Protein AF-A0A534TAN1-F1 (afdb_monomer_lite)

Structure (mmCIF, N/CA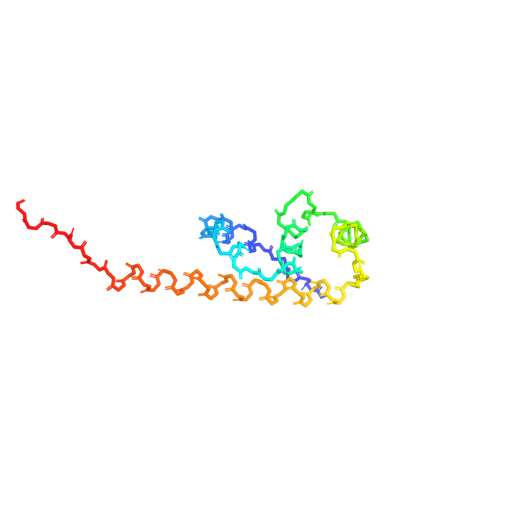/C/O backbone):
data_AF-A0A534TAN1-F1
#
_entry.id   AF-A0A534TAN1-F1
#
loop_
_atom_site.group_PDB
_atom_site.id
_atom_site.type_symbol
_atom_site.label_atom_id
_atom_site.label_alt_id
_atom_site.label_comp_id
_atom_site.label_asym_id
_atom_site.label_entity_id
_atom_site.label_seq_id
_atom_site.pdbx_PDB_ins_code
_atom_site.Cartn_x
_atom_site.Cartn_y
_atom_site.Cartn_z
_atom_site.occupancy
_atom_site.B_iso_or_equiv
_atom_site.auth_seq_id
_atom_site.auth_comp_id
_atom_site.auth_asym_id
_atom_site.auth_atom_id
_atom_site.pdbx_PDB_model_num
ATOM 1 N N . MET A 1 1 ? 22.206 -9.455 4.930 1.00 32.91 1 MET A N 1
ATOM 2 C CA . MET A 1 1 ? 21.356 -8.333 5.374 1.00 32.91 1 MET A CA 1
ATOM 3 C C . MET A 1 1 ? 19.941 -8.864 5.418 1.00 32.91 1 MET A C 1
ATOM 5 O O . MET A 1 1 ? 19.454 -9.281 4.377 1.00 32.91 1 MET A O 1
ATOM 9 N N . SER A 1 2 ? 19.343 -8.984 6.600 1.00 33.12 2 SER A N 1
ATOM 10 C CA . SER A 1 2 ? 17.972 -9.477 6.722 1.00 33.12 2 SER A CA 1
ATOM 11 C C . SER A 1 2 ? 17.039 -8.445 6.102 1.00 33.12 2 SER A C 1
ATOM 13 O O . SER A 1 2 ? 16.873 -7.361 6.658 1.00 33.12 2 SER A O 1
ATOM 15 N N . GLU A 1 3 ? 16.475 -8.753 4.932 1.00 39.41 3 GLU A N 1
ATOM 16 C CA . GLU A 1 3 ? 15.280 -8.060 4.452 1.00 39.41 3 GLU A CA 1
ATOM 17 C C . GLU A 1 3 ? 14.283 -8.056 5.612 1.00 39.41 3 GLU A C 1
ATOM 19 O O . GLU A 1 3 ? 14.115 -9.108 6.245 1.00 39.41 3 GLU A O 1
ATOM 24 N N . PRO A 1 4 ? 13.670 -6.912 5.964 1.00 40.56 4 PRO A N 1
ATOM 25 C CA . PRO A 1 4 ? 12.598 -6.927 6.936 1.00 40.56 4 PRO A CA 1
ATOM 26 C C . PRO A 1 4 ? 11.563 -7.899 6.377 1.00 40.56 4 PRO A C 1
ATOM 28 O O . PRO A 1 4 ? 10.905 -7.616 5.377 1.00 40.56 4 PRO A O 1
ATOM 31 N N . LYS A 1 5 ? 11.484 -9.094 6.974 1.00 46.53 5 LYS A N 1
ATOM 32 C CA . LYS A 1 5 ? 10.369 -10.008 6.778 1.00 46.53 5 LYS A CA 1
ATOM 33 C C . LYS A 1 5 ? 9.200 -9.271 7.384 1.00 46.53 5 LYS A C 1
ATOM 35 O O . LYS A 1 5 ? 8.964 -9.306 8.585 1.00 46.53 5 LYS A O 1
ATOM 40 N N . ILE A 1 6 ? 8.579 -8.477 6.534 1.00 47.06 6 ILE A N 1
ATOM 41 C CA . ILE A 1 6 ? 7.375 -7.746 6.808 1.00 47.06 6 ILE A CA 1
ATOM 42 C C . ILE A 1 6 ? 6.295 -8.816 7.040 1.00 47.06 6 ILE A C 1
ATOM 44 O O . ILE A 1 6 ? 5.550 -9.191 6.141 1.00 47.06 6 ILE A O 1
ATOM 48 N N . ASP A 1 7 ? 6.206 -9.315 8.273 1.00 51.53 7 ASP A N 1
ATOM 49 C CA . ASP A 1 7 ? 5.034 -10.035 8.788 1.00 51.53 7 ASP A CA 1
ATOM 50 C C . ASP A 1 7 ? 3.881 -9.043 9.077 1.00 51.53 7 ASP A C 1
ATOM 52 O O . ASP A 1 7 ? 2.863 -9.393 9.666 1.00 51.53 7 ASP A O 1
ATOM 56 N N . LEU A 1 8 ? 3.983 -7.800 8.573 1.00 54.03 8 LEU A N 1
ATOM 57 C CA . LEU A 1 8 ? 2.935 -6.774 8.622 1.00 54.03 8 LEU A CA 1
ATOM 58 C C . LEU A 1 8 ? 1.653 -7.234 7.928 1.00 54.03 8 LEU A C 1
ATOM 60 O O . LEU A 1 8 ? 0.583 -6.753 8.271 1.00 54.03 8 LEU A O 1
ATOM 64 N N . ARG A 1 9 ? 1.722 -8.192 6.992 1.00 53.84 9 ARG A N 1
ATOM 65 C CA . ARG A 1 9 ? 0.521 -8.833 6.435 1.00 53.84 9 ARG A CA 1
ATOM 66 C C . ARG A 1 9 ? -0.331 -9.447 7.551 1.00 53.84 9 ARG A C 1
ATOM 68 O O . ARG A 1 9 ? -1.548 -9.343 7.494 1.00 53.84 9 ARG A O 1
ATOM 75 N N . ARG A 1 10 ? 0.294 -10.048 8.566 1.00 53.56 10 ARG A N 1
ATOM 76 C CA . ARG A 1 10 ? -0.385 -10.683 9.699 1.00 53.56 10 ARG A CA 1
ATOM 77 C C . ARG A 1 10 ? -0.842 -9.665 10.744 1.00 53.56 10 ARG A C 1
ATOM 79 O O . ARG A 1 10 ? -1.927 -9.823 11.291 1.00 53.56 10 ARG A O 1
ATOM 86 N N . GLU A 1 11 ? -0.051 -8.619 10.983 1.00 56.38 11 GLU A N 1
ATOM 87 C CA . GLU A 1 11 ? -0.383 -7.577 11.968 1.00 56.38 11 GLU A CA 1
ATOM 88 C C . GLU A 1 11 ? -1.438 -6.577 11.465 1.00 56.38 11 GLU A C 1
ATOM 90 O O . GLU A 1 11 ? -2.299 -6.155 12.235 1.00 56.38 11 GLU A O 1
ATOM 95 N N . LEU A 1 12 ? -1.418 -6.230 10.171 1.00 59.50 12 LEU A N 1
ATOM 96 C CA . LEU A 1 12 ? -2.313 -5.230 9.584 1.00 59.50 12 LEU A CA 1
ATOM 97 C C . LEU A 1 12 ? -3.562 -5.830 8.930 1.00 59.50 12 LEU A C 1
ATOM 99 O O . LEU A 1 12 ? -4.608 -5.214 9.061 1.00 59.50 12 LEU A O 1
ATOM 103 N N . LEU A 1 13 ? -3.552 -7.007 8.282 1.00 59.19 13 LEU A N 1
ATOM 104 C CA . LEU A 1 13 ? -4.778 -7.502 7.607 1.00 59.19 13 LEU A CA 1
ATOM 105 C C . LEU A 1 13 ? -5.948 -7.781 8.560 1.00 59.19 13 LEU A C 1
ATOM 107 O O . LEU A 1 13 ? -7.092 -7.752 8.124 1.00 59.19 13 LEU A O 1
ATOM 111 N N . GLY A 1 14 ? -5.684 -8.044 9.843 1.00 60.97 14 GLY A N 1
ATOM 112 C CA . GLY A 1 14 ? -6.748 -8.210 10.838 1.00 60.97 14 GLY A CA 1
ATOM 113 C C . GLY A 1 14 ? -7.385 -6.894 11.296 1.00 60.97 14 GLY A C 1
ATOM 114 O O . GLY A 1 14 ? -8.479 -6.918 11.849 1.00 60.97 14 GLY A O 1
ATOM 115 N N . ARG A 1 15 ? -6.709 -5.755 11.087 1.00 64.56 15 ARG A N 1
ATOM 116 C CA . ARG A 1 15 ? -7.086 -4.440 11.646 1.00 64.56 15 ARG A CA 1
ATOM 117 C C . ARG A 1 15 ? -7.307 -3.359 10.587 1.00 64.56 15 ARG A C 1
ATOM 119 O O . ARG A 1 15 ? -8.040 -2.403 10.819 1.00 64.56 15 ARG A O 1
ATOM 126 N N . VAL A 1 16 ? -6.685 -3.502 9.418 1.00 68.94 16 VAL A N 1
ATOM 127 C CA . VAL A 1 16 ? -6.828 -2.590 8.285 1.00 68.94 16 VAL A CA 1
ATOM 128 C C . VAL A 1 16 ? -8.168 -2.857 7.626 1.00 68.94 16 VAL A C 1
ATOM 130 O O . VAL A 1 16 ? -8.365 -3.844 6.917 1.00 68.94 16 VAL A O 1
ATOM 133 N N . LYS A 1 17 ? -9.098 -1.940 7.871 1.00 72.94 17 LYS A N 1
ATOM 134 C CA . LYS A 1 17 ? -10.377 -1.893 7.178 1.00 72.94 17 LYS A CA 1
ATOM 135 C C . LYS A 1 17 ? -10.161 -1.535 5.710 1.00 72.94 17 LYS A C 1
ATOM 137 O O . LYS A 1 17 ? -9.234 -0.804 5.359 1.00 72.94 17 LYS A O 1
ATOM 142 N N . ARG A 1 18 ? -11.061 -2.019 4.850 1.00 76.44 18 ARG A N 1
ATOM 143 C CA . ARG A 1 18 ? -11.041 -1.730 3.408 1.00 76.44 18 ARG A CA 1
ATOM 144 C C . ARG A 1 18 ? -11.048 -0.222 3.123 1.00 76.44 18 ARG A C 1
ATOM 146 O O . ARG A 1 18 ? -10.305 0.225 2.260 1.00 76.44 18 ARG A O 1
ATOM 153 N N . GLU A 1 19 ? -11.768 0.548 3.938 1.00 80.81 19 GLU A N 1
ATOM 154 C CA . GLU A 1 19 ? -11.837 2.014 3.858 1.00 80.81 19 GLU A CA 1
ATOM 155 C C . GLU A 1 19 ? -10.465 2.709 3.958 1.00 80.81 19 GLU A C 1
ATOM 157 O O . GLU A 1 19 ? -10.241 3.719 3.298 1.00 80.81 19 GLU A O 1
ATOM 162 N N . PHE A 1 20 ? -9.514 2.160 4.727 1.00 83.00 20 PHE A N 1
ATOM 163 C CA . PHE A 1 20 ? -8.172 2.741 4.839 1.00 83.00 20 PHE A CA 1
ATOM 164 C C . PHE A 1 20 ? -7.342 2.491 3.581 1.00 83.00 20 PHE A C 1
ATOM 166 O O . PHE A 1 20 ? -6.527 3.326 3.203 1.00 83.00 20 PHE A O 1
ATOM 173 N N . ILE A 1 21 ? -7.571 1.361 2.907 1.00 82.12 21 ILE A N 1
ATOM 174 C CA . ILE A 1 21 ? -6.951 1.073 1.610 1.00 82.12 21 ILE A CA 1
ATOM 175 C C . ILE A 1 21 ? -7.548 2.004 0.550 1.00 82.12 21 ILE A C 1
ATOM 177 O O . ILE A 1 21 ? -6.803 2.597 -0.227 1.00 82.12 21 ILE A O 1
ATOM 181 N N . ASP A 1 22 ? -8.867 2.204 0.556 1.00 84.56 22 ASP A N 1
ATOM 182 C CA . ASP A 1 22 ? -9.542 3.129 -0.363 1.00 84.56 22 ASP A CA 1
ATOM 183 C C . ASP A 1 22 ? -9.095 4.596 -0.174 1.00 84.56 22 ASP A C 1
ATOM 185 O O . ASP A 1 22 ? -9.137 5.374 -1.126 1.00 84.56 22 ASP A O 1
ATOM 189 N N . ALA A 1 23 ? -8.600 4.964 1.014 1.00 87.00 23 ALA A N 1
ATOM 190 C CA . ALA A 1 23 ? -8.054 6.292 1.312 1.00 87.00 23 ALA A CA 1
ATOM 191 C C . ALA A 1 23 ? -6.611 6.525 0.811 1.00 87.00 23 ALA A C 1
ATOM 193 O O . ALA A 1 23 ? -6.127 7.660 0.843 1.00 87.00 23 ALA A O 1
ATOM 194 N N . LEU A 1 24 ? -5.903 5.478 0.374 1.00 87.75 24 LEU A N 1
ATOM 195 C CA . LEU A 1 24 ? -4.568 5.601 -0.218 1.00 87.75 24 LEU A CA 1
ATOM 196 C C . LEU A 1 24 ? -4.622 6.170 -1.645 1.00 87.75 24 LEU A C 1
ATOM 198 O O . LEU A 1 24 ? -5.630 6.077 -2.342 1.00 87.75 24 LEU A O 1
ATOM 202 N N . GLU A 1 25 ? -3.501 6.709 -2.124 1.00 90.44 25 GLU A N 1
ATOM 203 C CA . GLU A 1 25 ? -3.384 7.122 -3.526 1.00 90.44 25 GLU A CA 1
ATOM 204 C C . GLU A 1 25 ? -3.386 5.901 -4.462 1.00 90.44 25 GLU A C 1
ATOM 206 O O . GLU A 1 25 ? -2.971 4.812 -4.072 1.00 90.44 25 GLU A O 1
ATOM 211 N N . ARG A 1 26 ? -3.786 6.060 -5.732 1.00 88.56 26 ARG A N 1
ATOM 212 C CA . ARG A 1 26 ? -3.917 4.923 -6.675 1.00 88.56 26 ARG A CA 1
ATOM 213 C C . ARG A 1 26 ? -2.630 4.097 -6.826 1.00 88.56 26 ARG A C 1
ATOM 215 O O . ARG A 1 26 ? -2.692 2.873 -6.931 1.00 88.56 26 ARG A O 1
ATOM 222 N N . ASP A 1 27 ? -1.471 4.755 -6.810 1.00 89.12 27 ASP A N 1
ATOM 223 C CA . ASP A 1 27 ? -0.157 4.098 -6.855 1.00 89.12 27 ASP A CA 1
ATOM 224 C C . ASP A 1 27 ? 0.146 3.314 -5.568 1.00 89.12 27 ASP A C 1
ATOM 226 O O . ASP A 1 27 ? 0.721 2.227 -5.611 1.00 89.12 27 ASP A O 1
ATOM 230 N N . GLU A 1 28 ? -0.254 3.853 -4.419 1.00 89.75 28 GLU A N 1
ATOM 231 C CA . GLU A 1 28 ? -0.085 3.234 -3.104 1.00 89.75 28 GLU A CA 1
ATOM 232 C C . GLU A 1 28 ? -1.020 2.039 -2.929 1.00 89.75 28 GLU A C 1
ATOM 234 O O . GLU A 1 28 ? -0.579 0.983 -2.480 1.00 89.75 28 GLU A O 1
ATOM 239 N N . GLN A 1 29 ? -2.271 2.170 -3.373 1.00 88.06 29 GLN A N 1
ATOM 240 C CA . GLN A 1 29 ? -3.241 1.080 -3.452 1.00 88.06 29 GLN A CA 1
ATOM 241 C C . GLN A 1 29 ? -2.686 -0.074 -4.279 1.00 88.06 29 GLN A C 1
ATOM 243 O O . GLN A 1 29 ? -2.567 -1.191 -3.779 1.00 88.06 29 GLN A O 1
ATOM 248 N N . ALA A 1 30 ? -2.253 0.203 -5.513 1.00 88.19 30 ALA A N 1
ATOM 249 C CA . ALA A 1 30 ? -1.702 -0.818 -6.394 1.00 88.19 30 ALA A CA 1
ATOM 250 C C . ALA A 1 30 ? -0.460 -1.489 -5.779 1.00 88.19 30 ALA A C 1
ATOM 252 O O . ALA A 1 30 ? -0.326 -2.713 -5.825 1.00 88.19 30 ALA A O 1
ATOM 253 N N . ALA A 1 31 ? 0.436 -0.713 -5.165 1.00 88.12 31 ALA A N 1
ATOM 254 C CA . ALA A 1 31 ? 1.623 -1.240 -4.499 1.00 88.12 31 ALA A CA 1
ATOM 255 C C . ALA A 1 31 ? 1.271 -2.147 -3.302 1.00 88.12 31 ALA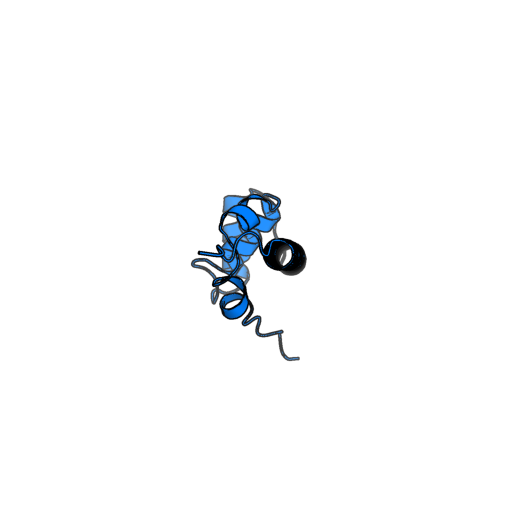 A C 1
ATOM 257 O O . ALA A 1 31 ? 1.856 -3.223 -3.156 1.00 88.12 31 ALA A O 1
ATOM 258 N N . VAL A 1 32 ? 0.287 -1.760 -2.485 1.00 85.19 32 VAL A N 1
ATOM 259 C CA . VAL A 1 32 ? -0.216 -2.565 -1.361 1.00 85.19 32 VAL A CA 1
ATOM 260 C C . VAL A 1 32 ? -0.926 -3.825 -1.852 1.00 85.19 32 VAL A C 1
ATOM 262 O O . VAL A 1 32 ? -0.695 -4.895 -1.294 1.00 85.19 32 VAL A O 1
ATOM 265 N N . GLU A 1 33 ? -1.725 -3.757 -2.916 1.00 84.56 33 GLU A N 1
ATOM 266 C CA . GLU A 1 33 ? -2.371 -4.925 -3.531 1.00 84.56 33 GLU A CA 1
ATOM 267 C C . GLU A 1 33 ? -1.336 -5.918 -4.083 1.00 84.56 33 GLU A C 1
ATOM 269 O O . GLU A 1 33 ? -1.459 -7.126 -3.877 1.00 84.56 33 GLU A O 1
ATOM 274 N N . ALA A 1 34 ? -0.267 -5.430 -4.719 1.00 83.62 34 ALA A N 1
ATOM 275 C CA . ALA A 1 34 ? 0.837 -6.276 -5.175 1.00 83.62 34 ALA A CA 1
ATOM 276 C C . ALA A 1 34 ? 1.602 -6.921 -4.002 1.00 83.62 34 ALA A C 1
ATOM 278 O O . ALA A 1 34 ? 2.075 -8.056 -4.109 1.00 83.62 34 ALA A O 1
ATOM 279 N N . ALA A 1 35 ? 1.719 -6.214 -2.876 1.00 79.19 35 ALA A N 1
ATOM 280 C CA . ALA A 1 35 ? 2.412 -6.698 -1.686 1.00 79.19 35 ALA A CA 1
ATOM 281 C C . ALA A 1 35 ? 1.570 -7.679 -0.846 1.00 79.19 35 ALA A C 1
ATOM 283 O O . ALA A 1 35 ? 2.114 -8.634 -0.291 1.00 79.19 35 ALA A O 1
ATOM 284 N N . THR A 1 36 ? 0.255 -7.461 -0.746 1.00 74.75 36 THR A N 1
ATOM 285 C CA . THR A 1 36 ? -0.644 -8.159 0.196 1.00 74.75 36 THR A CA 1
ATOM 286 C C . THR A 1 36 ? -1.674 -9.079 -0.470 1.00 74.75 36 THR A C 1
ATOM 288 O O . THR A 1 36 ? -2.232 -9.946 0.207 1.00 74.75 36 THR A O 1
ATOM 291 N N . GLY A 1 37 ? -1.906 -8.934 -1.778 1.00 66.88 37 GLY A N 1
ATOM 292 C CA . GLY A 1 37 ? -2.832 -9.741 -2.575 1.00 66.88 37 GLY A CA 1
ATOM 293 C C . GLY A 1 37 ? -2.217 -11.045 -3.098 1.00 66.88 37 GLY A C 1
ATOM 294 O O . GLY A 1 37 ? -1.396 -11.688 -2.439 1.00 66.88 37 GLY A O 1
ATOM 295 N N . GLU A 1 38 ? -2.594 -11.446 -4.316 1.00 59.19 38 GLU A N 1
ATOM 296 C CA . GLU A 1 38 ? -2.183 -12.714 -4.952 1.00 59.19 38 GLU A CA 1
ATOM 297 C C . GLU A 1 38 ? -0.675 -12.817 -5.267 1.00 59.19 38 GLU A C 1
ATOM 299 O O . GLU A 1 38 ? -0.172 -13.883 -5.633 1.00 59.19 38 GLU A O 1
ATOM 304 N N .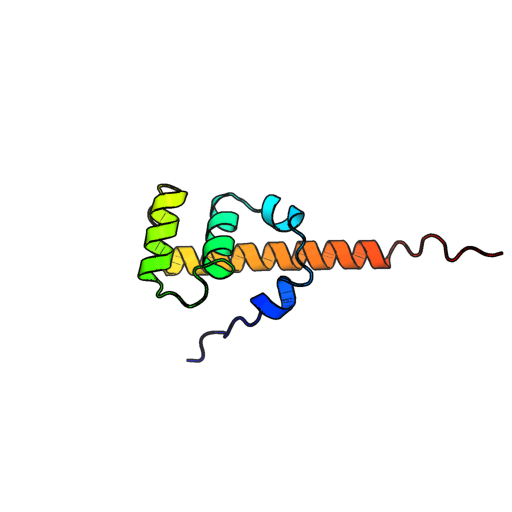 MET A 1 39 ? 0.073 -11.713 -5.153 1.00 63.56 39 MET A N 1
ATOM 305 C CA . MET A 1 39 ? 1.486 -11.633 -5.544 1.00 63.56 39 MET A CA 1
ATOM 306 C C . MET A 1 39 ? 2.488 -11.677 -4.390 1.00 63.56 39 MET A C 1
ATOM 308 O O . MET A 1 39 ? 3.684 -11.633 -4.667 1.00 63.56 39 MET A O 1
ATOM 312 N N . GLY A 1 40 ? 2.057 -11.824 -3.132 1.00 65.69 40 GLY A N 1
ATOM 313 C CA . GLY A 1 40 ? 2.910 -11.658 -1.940 1.00 65.69 40 GLY A CA 1
ATOM 314 C C . GLY A 1 40 ? 4.310 -12.292 -2.027 1.00 65.69 40 GLY A C 1
ATOM 315 O O . GLY A 1 40 ? 5.310 -11.585 -1.901 1.00 65.69 40 GLY A O 1
ATOM 316 N N . ASN A 1 41 ? 4.403 -13.586 -2.353 1.00 71.00 41 ASN A N 1
ATOM 317 C CA . ASN A 1 41 ? 5.682 -14.310 -2.491 1.00 71.00 41 ASN A CA 1
ATOM 318 C C . ASN A 1 41 ? 6.262 -14.343 -3.917 1.00 71.00 41 ASN A C 1
ATOM 320 O O . ASN A 1 41 ? 7.264 -15.011 -4.161 1.00 71.00 41 ASN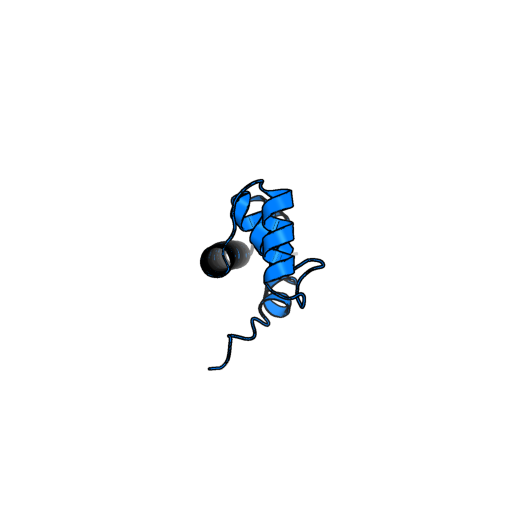 A O 1
ATOM 324 N N . LYS A 1 42 ? 5.651 -13.653 -4.884 1.00 80.31 42 LYS A N 1
ATOM 325 C CA . LYS A 1 42 ? 6.155 -13.628 -6.262 1.00 80.31 42 LYS A CA 1
ATOM 326 C C . LYS A 1 42 ? 7.420 -12.763 -6.371 1.00 80.31 42 LYS A C 1
ATOM 328 O O . LYS A 1 42 ? 7.561 -11.790 -5.619 1.00 80.31 42 LYS A O 1
ATOM 333 N N . PRO A 1 43 ? 8.323 -13.085 -7.317 1.00 84.25 43 PRO A N 1
ATOM 334 C CA . PRO A 1 43 ? 9.537 -12.307 -7.541 1.00 84.25 43 PRO A CA 1
ATOM 335 C C . PRO A 1 43 ? 9.217 -10.870 -7.965 1.00 84.25 43 PRO A C 1
ATOM 337 O O . PRO A 1 43 ? 8.207 -10.615 -8.627 1.00 84.25 43 PRO A O 1
ATOM 340 N N . ASP A 1 44 ? 10.119 -9.940 -7.643 1.00 83.50 44 ASP A N 1
ATOM 341 C CA . ASP A 1 44 ? 9.940 -8.506 -7.913 1.00 83.50 44 ASP A CA 1
ATOM 342 C C . ASP A 1 44 ? 9.589 -8.214 -9.372 1.00 83.50 44 ASP A C 1
ATOM 344 O O . ASP A 1 44 ? 8.731 -7.386 -9.642 1.00 83.50 44 ASP A O 1
ATOM 348 N N . ALA A 1 45 ? 10.208 -8.917 -10.325 1.00 85.81 45 ALA A N 1
ATOM 349 C CA . ALA A 1 45 ? 9.945 -8.723 -11.750 1.00 85.81 45 ALA A CA 1
ATOM 350 C C . ALA A 1 45 ? 8.461 -8.931 -12.109 1.00 85.81 45 ALA A C 1
ATOM 352 O O . ALA A 1 45 ? 7.913 -8.185 -12.919 1.00 85.81 45 ALA A O 1
ATOM 353 N N . VAL A 1 46 ? 7.792 -9.893 -11.464 1.00 86.31 46 VAL A N 1
ATOM 354 C CA . VAL A 1 46 ? 6.361 -10.157 -11.673 1.00 86.31 46 VAL A CA 1
ATOM 355 C C . VAL A 1 46 ? 5.512 -9.056 -11.042 1.00 86.31 46 VAL A C 1
ATOM 357 O O . VAL A 1 46 ? 4.587 -8.562 -11.684 1.00 86.31 46 VAL A O 1
ATOM 360 N N . LYS A 1 47 ? 5.858 -8.618 -9.824 1.00 86.00 47 LYS A N 1
ATOM 361 C CA . LYS A 1 47 ? 5.171 -7.511 -9.138 1.00 86.00 47 LYS A CA 1
ATOM 362 C C . LYS A 1 47 ? 5.268 -6.214 -9.942 1.00 86.00 47 LYS A C 1
ATOM 364 O O . LYS A 1 47 ? 4.256 -5.571 -10.197 1.00 86.00 47 LYS A O 1
ATOM 369 N N . LEU A 1 48 ? 6.466 -5.866 -10.411 1.00 89.94 48 LEU A N 1
ATOM 370 C CA . LEU A 1 48 ? 6.706 -4.676 -11.232 1.00 89.94 48 LEU A CA 1
ATOM 371 C C . LEU A 1 48 ? 5.989 -4.756 -12.585 1.00 89.94 48 LEU A C 1
ATOM 373 O O . LEU A 1 48 ? 5.412 -3.764 -13.028 1.00 89.94 48 LEU A O 1
ATOM 377 N N . GLY A 1 49 ? 5.990 -5.928 -13.230 1.00 90.31 49 GLY A N 1
ATOM 378 C CA . GLY A 1 49 ? 5.257 -6.151 -14.477 1.00 90.31 49 GLY A CA 1
ATOM 379 C C . GLY A 1 49 ? 3.752 -5.945 -14.308 1.00 90.31 49 GLY A C 1
ATOM 380 O O . GLY A 1 49 ? 3.127 -5.241 -15.100 1.00 90.31 49 GLY A O 1
ATOM 381 N N . TRP A 1 50 ? 3.177 -6.483 -13.234 1.00 91.38 50 TRP A N 1
ATOM 382 C CA . TRP A 1 50 ? 1.763 -6.298 -12.918 1.00 91.38 50 TRP A CA 1
ATOM 383 C C . TRP A 1 50 ? 1.411 -4.848 -12.588 1.00 91.38 50 TRP A C 1
ATOM 385 O O . TRP A 1 50 ? 0.433 -4.323 -13.120 1.00 91.38 50 TRP A O 1
ATOM 395 N N . LEU A 1 51 ? 2.235 -4.174 -11.779 1.00 90.81 51 LEU A N 1
ATOM 396 C CA . LEU A 1 51 ? 2.055 -2.755 -11.463 1.00 90.81 51 LEU A CA 1
ATOM 397 C C . LEU A 1 51 ? 2.063 -1.907 -12.732 1.00 90.81 51 LEU A C 1
ATOM 399 O O . LEU A 1 51 ? 1.156 -1.104 -12.938 1.00 90.81 51 LEU A O 1
ATOM 403 N N . ARG A 1 52 ? 3.007 -2.165 -13.643 1.00 91.75 52 ARG A N 1
ATOM 404 C CA . ARG A 1 52 ? 3.044 -1.510 -14.954 1.00 91.75 52 ARG A CA 1
ATOM 405 C C . ARG A 1 52 ? 1.770 -1.751 -15.760 1.00 91.75 52 ARG A C 1
ATOM 407 O O . ARG A 1 52 ? 1.261 -0.828 -16.389 1.00 91.75 52 ARG A O 1
ATOM 414 N N . MET A 1 53 ? 1.229 -2.968 -15.757 1.00 91.06 53 MET A N 1
ATOM 415 C CA . MET A 1 53 ? -0.019 -3.260 -16.472 1.00 91.06 53 MET A CA 1
ATOM 416 C C . MET A 1 53 ? -1.223 -2.514 -15.881 1.00 91.06 53 MET A C 1
ATOM 418 O O . MET A 1 53 ? -2.080 -2.065 -16.653 1.00 91.06 53 MET A O 1
ATOM 422 N N . ARG A 1 54 ? -1.268 -2.381 -14.548 1.00 88.44 54 ARG A N 1
ATOM 423 C CA . ARG A 1 54 ? -2.373 -1.787 -13.784 1.00 88.44 54 ARG A CA 1
ATOM 424 C C . ARG A 1 54 ? -2.357 -0.261 -13.786 1.00 88.44 54 ARG A C 1
ATOM 426 O O . ARG A 1 54 ? -3.399 0.333 -14.036 1.00 88.44 54 ARG A O 1
ATOM 433 N N . THR A 1 55 ? -1.207 0.365 -13.538 1.00 89.19 55 THR A N 1
ATOM 434 C CA . THR A 1 55 ? -1.098 1.833 -13.451 1.00 89.19 55 THR A CA 1
ATOM 435 C C . THR A 1 55 ? -0.712 2.482 -14.778 1.00 89.19 55 THR A C 1
ATOM 437 O O . THR A 1 55 ? -0.910 3.675 -14.944 1.00 89.19 55 THR A O 1
ATOM 440 N N . LYS A 1 56 ? -0.218 1.697 -15.749 1.00 89.75 56 LYS A N 1
ATOM 441 C CA . LYS A 1 56 ? 0.386 2.170 -17.012 1.00 89.75 56 LYS A CA 1
ATOM 442 C C . LYS A 1 56 ? 1.710 2.929 -16.840 1.00 89.75 56 LYS A C 1
ATOM 444 O O . LYS A 1 56 ? 2.239 3.433 -17.827 1.00 89.75 56 LYS A O 1
ATOM 449 N N . ASP A 1 57 ? 2.301 2.907 -15.646 1.00 88.00 57 ASP A N 1
ATOM 450 C CA . ASP A 1 57 ? 3.593 3.534 -15.352 1.00 88.00 57 ASP A CA 1
ATOM 451 C C . ASP A 1 57 ? 4.766 2.557 -15.369 1.00 88.00 57 ASP A C 1
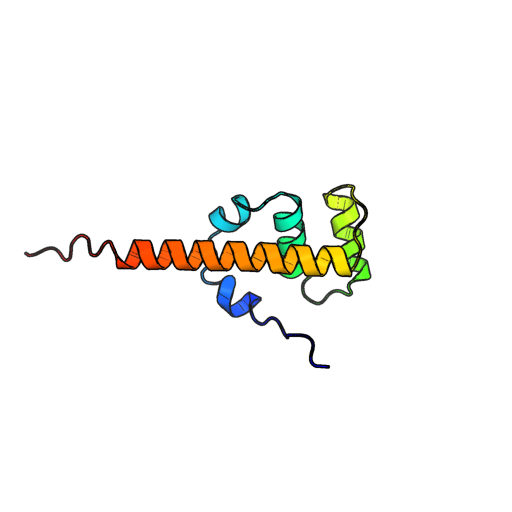ATOM 453 O O . ASP A 1 57 ? 4.634 1.352 -15.149 1.00 88.00 57 ASP A O 1
ATOM 457 N N . SER A 1 58 ? 5.965 3.103 -15.555 1.00 88.12 58 SER A N 1
ATOM 458 C CA . SER A 1 58 ? 7.202 2.367 -15.312 1.00 88.12 58 SER A CA 1
ATOM 459 C C . SER A 1 58 ? 7.492 2.276 -13.811 1.00 88.12 58 SER A C 1
ATOM 461 O O . SER A 1 58 ? 7.625 3.290 -13.116 1.00 88.12 58 SER A O 1
ATOM 463 N N . TRP A 1 59 ? 7.649 1.045 -13.322 1.00 90.62 59 TRP A N 1
ATOM 464 C CA . TRP A 1 59 ? 7.968 0.741 -11.930 1.00 90.62 59 TRP A CA 1
ATOM 465 C C . TRP A 1 59 ? 9.368 0.147 -11.802 1.00 90.62 59 TRP A C 1
ATOM 467 O O . TRP A 1 59 ? 9.728 -0.798 -12.502 1.00 90.62 59 TRP A O 1
ATOM 477 N N . THR A 1 60 ? 10.150 0.675 -10.863 1.00 91.31 60 THR A N 1
ATOM 478 C CA . THR A 1 60 ? 11.436 0.100 -10.447 1.00 91.31 60 THR A CA 1
ATOM 479 C C . THR A 1 60 ? 11.287 -0.556 -9.081 1.00 91.31 60 THR A C 1
ATOM 481 O O . THR A 1 60 ? 10.386 -0.202 -8.319 1.00 91.31 60 THR A O 1
ATOM 484 N N . LYS A 1 61 ? 12.201 -1.473 -8.731 1.00 88.56 61 LYS A N 1
ATOM 485 C CA . LYS A 1 61 ? 12.237 -2.071 -7.384 1.00 88.56 61 LYS A CA 1
ATOM 486 C C . LYS A 1 61 ? 12.287 -0.994 -6.300 1.00 88.56 61 LYS A C 1
ATOM 488 O O . LYS A 1 61 ? 11.529 -1.054 -5.346 1.00 88.56 61 LYS A O 1
ATOM 493 N N . GLN A 1 62 ? 13.124 0.026 -6.491 1.00 88.88 62 GLN A N 1
ATOM 494 C CA . GLN A 1 62 ? 13.251 1.137 -5.551 1.00 88.88 62 GLN A CA 1
ATOM 495 C C . GLN A 1 62 ? 11.947 1.932 -5.412 1.00 88.88 62 GLN A C 1
ATOM 497 O O . GLN A 1 62 ? 11.525 2.188 -4.287 1.00 88.88 62 GLN A O 1
ATOM 502 N N . ARG A 1 63 ? 11.285 2.288 -6.526 1.00 90.62 63 ARG A N 1
ATOM 503 C CA . ARG A 1 63 ? 9.988 2.989 -6.491 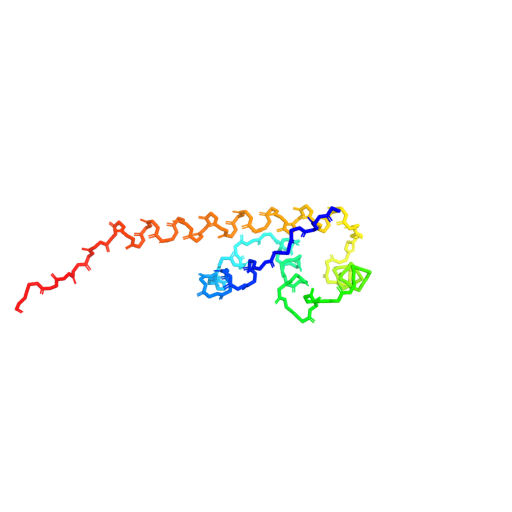1.00 90.62 63 ARG A CA 1
ATOM 504 C C . ARG A 1 63 ? 8.946 2.143 -5.769 1.00 90.62 63 ARG A C 1
ATOM 506 O O . ARG A 1 63 ? 8.309 2.639 -4.853 1.00 90.62 63 ARG A O 1
ATOM 513 N N . TYR A 1 64 ? 8.837 0.866 -6.126 1.00 88.31 64 TYR A N 1
ATOM 514 C CA . TYR A 1 64 ? 7.932 -0.075 -5.473 1.00 88.31 64 TYR A CA 1
ATOM 515 C C . TYR A 1 64 ? 8.167 -0.134 -3.959 1.00 88.31 64 TYR A C 1
ATOM 517 O O . TYR A 1 64 ? 7.243 0.125 -3.197 1.00 88.31 64 TYR A O 1
ATOM 525 N N . THR A 1 65 ? 9.401 -0.378 -3.513 1.00 87.50 65 THR A N 1
ATOM 526 C CA . THR A 1 65 ? 9.730 -0.464 -2.084 1.00 87.50 65 THR A CA 1
ATOM 527 C C . THR A 1 65 ? 9.407 0.831 -1.336 1.00 87.50 65 THR A C 1
ATOM 529 O O . THR A 1 65 ? 8.849 0.780 -0.241 1.00 87.50 65 THR A O 1
ATOM 532 N N . VAL A 1 66 ? 9.721 1.995 -1.916 1.00 90.75 66 VAL A N 1
ATOM 533 C CA . VAL A 1 66 ? 9.414 3.299 -1.305 1.00 90.75 66 VAL A CA 1
ATOM 534 C C . VAL A 1 66 ? 7.906 3.526 -1.218 1.00 90.75 66 VAL A C 1
ATOM 536 O O . VAL A 1 66 ? 7.420 3.930 -0.163 1.00 90.75 66 VAL A O 1
ATOM 539 N N . THR A 1 67 ? 7.161 3.248 -2.288 1.00 90.19 67 THR A N 1
ATOM 540 C CA . THR A 1 67 ? 5.704 3.428 -2.315 1.00 90.19 67 THR A CA 1
ATOM 541 C C . THR A 1 67 ? 5.010 2.489 -1.336 1.00 90.19 67 THR A C 1
ATOM 543 O O . THR A 1 67 ? 4.168 2.937 -0.567 1.00 90.19 67 THR A O 1
ATOM 546 N N . VAL A 1 68 ? 5.401 1.212 -1.299 1.00 87.62 68 VAL A N 1
ATOM 547 C CA . VAL A 1 68 ? 4.874 0.235 -0.337 1.00 87.62 68 VAL A CA 1
ATOM 548 C C . VAL A 1 68 ? 5.122 0.700 1.096 1.00 87.62 68 VAL A C 1
ATOM 550 O O . VAL A 1 68 ? 4.207 0.688 1.914 1.00 87.62 68 VAL A O 1
ATOM 553 N N . ARG A 1 69 ? 6.343 1.154 1.404 1.00 86.56 69 ARG A N 1
ATOM 554 C CA . ARG A 1 69 ? 6.684 1.652 2.739 1.00 86.56 69 ARG A CA 1
ATOM 555 C C . ARG A 1 69 ? 5.819 2.851 3.136 1.00 86.56 69 ARG A C 1
ATOM 557 O O . ARG A 1 69 ? 5.228 2.821 4.210 1.00 86.56 69 ARG A O 1
ATOM 564 N N . ARG A 1 70 ? 5.687 3.849 2.255 1.00 89.12 70 ARG A N 1
ATOM 565 C CA . ARG A 1 70 ? 4.843 5.033 2.492 1.00 89.12 70 ARG A CA 1
ATOM 566 C C . ARG A 1 70 ? 3.381 4.662 2.711 1.00 89.12 70 ARG A C 1
ATOM 568 O O . ARG A 1 70 ? 2.769 5.136 3.664 1.00 89.12 70 ARG A O 1
ATOM 575 N N . ALA A 1 71 ? 2.844 3.791 1.860 1.00 89.31 71 ALA A N 1
ATOM 576 C CA . ALA A 1 71 ? 1.474 3.313 1.969 1.00 89.31 71 ALA A CA 1
ATOM 577 C C . ALA A 1 71 ? 1.234 2.618 3.317 1.00 89.31 71 ALA A C 1
ATOM 579 O O . ALA A 1 71 ? 0.242 2.889 3.988 1.00 89.31 71 ALA A O 1
ATOM 580 N N . PHE A 1 72 ? 2.175 1.784 3.767 1.00 85.12 72 PHE A N 1
ATOM 581 C CA . PHE A 1 72 ? 2.081 1.139 5.075 1.00 85.12 72 PHE A CA 1
ATOM 582 C C . PHE A 1 72 ? 2.189 2.116 6.244 1.00 85.12 72 PHE A C 1
ATOM 584 O O . PHE A 1 72 ? 1.438 1.976 7.204 1.00 85.12 72 PHE A O 1
ATOM 591 N N . GLU A 1 73 ? 3.078 3.108 6.181 1.00 88.56 73 GLU A N 1
ATOM 592 C CA . GLU A 1 73 ? 3.173 4.152 7.210 1.00 88.56 73 GLU A CA 1
ATOM 593 C C . GLU A 1 73 ? 1.855 4.937 7.325 1.00 88.56 73 GLU A C 1
ATOM 595 O O . GLU A 1 73 ? 1.384 5.184 8.436 1.00 88.56 73 GLU A O 1
ATOM 600 N N . LYS A 1 74 ? 1.209 5.249 6.192 1.00 89.50 74 LYS A N 1
ATOM 601 C CA . LYS A 1 74 ? -0.123 5.875 6.166 1.00 89.50 74 LYS A CA 1
ATOM 602 C C . LYS A 1 74 ? -1.193 4.968 6.780 1.00 89.50 74 LYS A C 1
ATOM 604 O O . LYS A 1 74 ? -1.921 5.415 7.662 1.00 89.50 74 LYS A O 1
ATOM 609 N N . LEU A 1 75 ? -1.264 3.701 6.363 1.00 85.75 75 LEU A N 1
ATOM 610 C CA . LEU A 1 75 ? -2.239 2.739 6.893 1.00 85.75 75 LEU A CA 1
ATOM 611 C C . LEU A 1 75 ? -2.085 2.539 8.400 1.00 85.75 75 LEU A C 1
ATOM 613 O O . LEU A 1 75 ? -3.077 2.529 9.121 1.00 85.75 75 LEU A O 1
ATOM 617 N N . ARG A 1 76 ? -0.845 2.412 8.883 1.00 84.94 76 ARG A N 1
ATOM 618 C CA . ARG A 1 76 ? -0.556 2.277 10.311 1.00 84.94 76 ARG A CA 1
ATOM 619 C C . ARG A 1 76 ? -1.091 3.480 11.085 1.00 84.94 76 ARG A C 1
ATOM 621 O O . ARG A 1 76 ? -1.823 3.295 12.049 1.00 84.94 76 ARG A O 1
ATOM 628 N N . ARG A 1 77 ? -0.802 4.692 10.609 1.00 87.00 77 ARG A N 1
ATOM 629 C CA . ARG A 1 77 ? -1.282 5.925 11.231 1.00 87.00 77 ARG A CA 1
ATOM 630 C C . ARG A 1 77 ? -2.813 5.996 11.251 1.00 87.00 77 ARG A C 1
ATOM 632 O O . ARG A 1 77 ? -3.383 6.327 12.280 1.00 87.00 77 ARG A O 1
ATOM 639 N N . MET A 1 78 ? -3.481 5.627 10.155 1.00 86.88 78 MET A N 1
ATOM 640 C CA . MET A 1 78 ? -4.949 5.581 10.094 1.00 86.88 78 MET A CA 1
ATOM 641 C C . MET A 1 78 ? -5.542 4.592 11.104 1.00 86.88 78 MET A C 1
ATOM 643 O O . MET A 1 78 ? -6.538 4.911 11.748 1.00 86.88 78 MET A O 1
ATOM 647 N N . VAL A 1 79 ? -4.924 3.417 11.271 1.00 84.75 79 VAL A N 1
ATOM 648 C CA . VAL A 1 79 ? -5.329 2.433 12.287 1.00 84.75 79 VAL A CA 1
ATOM 649 C C . VAL A 1 79 ? -5.119 2.991 13.693 1.00 84.75 79 VAL A C 1
ATOM 651 O O . VAL A 1 79 ? -6.052 2.955 14.485 1.00 84.75 79 VAL A O 1
ATOM 654 N N . GLU A 1 80 ? -3.952 3.570 13.987 1.00 85.25 80 GLU A N 1
ATOM 655 C CA . GLU A 1 80 ? -3.657 4.182 15.292 1.00 85.25 80 GLU A CA 1
ATOM 656 C C . GLU A 1 80 ? -4.634 5.328 15.615 1.00 85.25 80 GLU A C 1
ATOM 658 O O . GLU A 1 80 ? -5.143 5.415 16.729 1.00 85.25 80 GLU A O 1
ATOM 663 N N . GLU A 1 81 ? -4.957 6.181 14.640 1.00 85.38 81 GLU A N 1
ATOM 664 C CA . GLU A 1 81 ? -5.942 7.259 14.793 1.00 85.38 81 GLU A CA 1
ATOM 665 C C . GLU A 1 81 ? -7.365 6.721 15.002 1.00 85.38 81 GLU A C 1
ATOM 667 O O . GLU A 1 81 ? -8.139 7.297 15.771 1.00 85.38 81 GLU A O 1
ATOM 672 N N . HIS A 1 82 ? -7.718 5.616 14.341 1.00 83.19 82 HIS A N 1
ATOM 673 C CA . HIS A 1 82 ? -9.012 4.961 14.509 1.00 83.19 82 HIS A CA 1
ATOM 674 C C . HIS A 1 82 ? -9.139 4.288 15.879 1.00 83.19 82 HIS A C 1
ATOM 676 O O . HIS A 1 82 ? -10.148 4.477 16.554 1.00 83.19 82 HIS A O 1
ATOM 682 N N . GLU A 1 83 ? -8.114 3.554 16.315 1.00 80.44 83 GLU A N 1
ATOM 683 C CA . GLU A 1 83 ? -8.067 2.911 17.632 1.00 80.44 83 GLU A CA 1
ATOM 684 C C . GLU A 1 83 ? -8.056 3.964 18.751 1.00 80.44 83 GLU A C 1
ATOM 686 O O . GLU A 1 83 ? -8.854 3.867 19.678 1.00 80.44 83 GLU A O 1
ATOM 691 N N . ALA A 1 84 ? -7.264 5.036 18.631 1.00 79.31 84 ALA A N 1
ATOM 692 C CA . ALA A 1 84 ? -7.243 6.128 19.610 1.00 79.31 84 ALA A CA 1
ATOM 693 C C . ALA A 1 84 ? -8.567 6.908 19.678 1.00 79.31 84 ALA A C 1
ATOM 695 O O . ALA A 1 84 ? -8.920 7.447 20.727 1.00 79.31 84 ALA A O 1
ATOM 696 N N . ARG A 1 85 ? -9.311 6.995 18.567 1.00 71.38 85 ARG A N 1
ATOM 697 C CA . ARG A 1 85 ? -10.664 7.567 18.562 1.00 71.38 85 ARG A CA 1
ATOM 698 C C . ARG A 1 85 ? -11.676 6.616 19.193 1.00 71.38 85 ARG A C 1
ATOM 700 O O . ARG A 1 85 ? -12.541 7.084 19.919 1.00 71.38 85 ARG A O 1
ATOM 707 N N . SER A 1 86 ? -11.550 5.315 18.938 1.00 63.97 86 SER A N 1
ATOM 708 C CA . SER A 1 86 ? -12.403 4.291 19.546 1.00 63.97 86 SER A CA 1
ATOM 709 C C . SER A 1 86 ? -12.180 4.166 21.058 1.00 63.97 86 SER A C 1
ATOM 711 O O . SER A 1 86 ? -13.124 3.867 21.772 1.00 63.97 86 SER A O 1
ATOM 713 N N . ASP A 1 87 ? -10.961 4.410 21.544 1.00 59.12 87 ASP A N 1
ATOM 714 C CA . ASP A 1 87 ? -10.612 4.424 22.974 1.00 59.12 87 ASP A CA 1
ATOM 715 C C . ASP A 1 87 ? -11.100 5.701 23.689 1.00 59.12 87 ASP A C 1
ATOM 717 O O . ASP A 1 87 ? -11.485 5.673 24.856 1.00 59.12 87 ASP A O 1
ATOM 721 N N . ARG A 1 88 ? -11.158 6.831 22.969 1.00 57.97 88 ARG A N 1
ATOM 722 C CA . ARG A 1 88 ? -11.658 8.120 23.483 1.00 57.97 88 ARG A CA 1
ATOM 723 C C . ARG A 1 88 ? -13.179 8.266 23.491 1.00 57.97 88 ARG A C 1
ATOM 725 O O . ARG A 1 88 ? -13.659 9.266 24.023 1.00 57.97 88 ARG A O 1
ATOM 732 N N . ASP A 1 89 ? -13.915 7.301 22.949 1.00 51.88 89 ASP A N 1
ATOM 733 C CA . ASP A 1 89 ? -15.375 7.233 23.028 1.00 51.88 89 ASP A CA 1
ATOM 734 C C . ASP A 1 89 ? -15.807 6.027 23.891 1.00 51.88 89 ASP A C 1
ATOM 736 O O . ASP A 1 89 ? -16.301 5.025 23.372 1.00 51.88 89 ASP A O 1
ATOM 740 N N . PRO A 1 90 ? -15.631 6.069 25.230 1.00 50.59 90 PRO A N 1
ATOM 741 C CA . PRO A 1 90 ? -16.301 5.147 26.143 1.00 50.59 90 PRO A CA 1
ATOM 742 C C . PRO A 1 90 ? -17.772 5.576 26.302 1.00 50.59 90 PRO A C 1
ATOM 744 O O . PRO A 1 90 ? -18.245 5.889 27.395 1.00 50.59 90 PRO A O 1
ATOM 747 N N . GLY A 1 91 ? -18.494 5.675 25.190 1.00 56.03 91 GLY A N 1
ATOM 748 C CA . GLY A 1 91 ? -19.905 6.018 25.165 1.00 56.03 91 GLY A CA 1
ATOM 749 C C . GLY A 1 91 ? -20.772 4.800 25.460 1.00 56.03 91 GLY A C 1
ATOM 750 O O . GLY A 1 91 ? -21.040 4.004 24.568 1.00 56.03 91 GLY A O 1
ATOM 751 N N . VAL A 1 92 ? -21.298 4.751 26.688 1.00 54.00 92 VAL A N 1
ATOM 752 C CA . VAL A 1 92 ? -22.449 3.942 27.138 1.00 54.00 92 VAL A CA 1
ATOM 753 C C . VAL A 1 92 ? -22.133 2.496 27.560 1.00 54.00 92 VAL A C 1
ATOM 755 O O . VAL A 1 92 ? -22.574 1.523 26.955 1.00 54.00 92 VAL A O 1
ATOM 758 N N . LEU A 1 93 ? -21.461 2.346 28.708 1.00 50.19 93 LEU A N 1
ATOM 759 C CA . LEU A 1 93 ? -21.894 1.315 29.657 1.00 50.19 93 LEU A CA 1
ATOM 760 C C . LEU A 1 93 ? -23.162 1.853 30.322 1.00 50.19 93 LEU A C 1
ATOM 762 O O . LEU A 1 93 ? -23.112 2.724 31.186 1.00 50.19 93 LEU A O 1
ATOM 766 N N . GLU A 1 94 ? -24.289 1.394 29.794 1.00 45.78 94 GLU A N 1
ATOM 767 C CA . GLU A 1 94 ? -25.639 1.674 30.257 1.00 45.78 94 GLU A CA 1
ATOM 768 C C . GLU A 1 94 ? -25.760 1.290 31.742 1.00 45.78 94 GLU A C 1
ATOM 770 O O . GLU A 1 94 ? -25.710 0.121 32.117 1.00 45.78 94 GLU A O 1
ATOM 775 N N . GLU A 1 95 ? -25.875 2.304 32.599 1.00 47.72 95 GLU A N 1
ATOM 776 C CA . GLU A 1 95 ? -26.523 2.192 33.902 1.00 47.72 95 GLU A CA 1
ATOM 777 C C . GLU A 1 95 ? -27.965 1.740 33.637 1.00 47.72 95 GLU A C 1
ATOM 779 O O . GLU A 1 95 ? -28.727 2.558 33.120 1.00 47.72 95 GLU A O 1
ATOM 784 N N . ARG A 1 96 ? -28.322 0.482 33.946 1.00 47.78 96 ARG A N 1
ATOM 785 C CA . ARG A 1 96 ? -29.630 0.040 34.482 1.00 47.78 96 ARG A CA 1
ATOM 786 C C . ARG A 1 96 ? -29.547 -1.342 35.121 1.00 47.78 96 ARG A C 1
ATOM 788 O O . ARG A 1 96 ? -28.966 -2.256 34.501 1.00 47.78 96 ARG A O 1
#

Sequence (96 aa):
MSEPKIDLRRELLGRVKREFIDALERDEQAAVEAATGEMGNKPDAVKLGWLRMRTKDSWTKQRYTVTVRRAFEKLRRMVEEHEARSDRDPGVLEER

pLDDT: mean 75.51, std 16.46, range [32.91, 91.75]

Foldseek 3Di:
DDDPPCPVLVVQVVQQDPVLLVVDDPLLNLLCCCCNPPNVPPDPVVSQVVSCVRVVDHDDPVNSVVSPVVSVVSSVVVSVVVVVVVVVCPDDPDDD

Radius of gyration: 16.61 Å; chains: 1; bounding box: 51×22×52 Å

Secondary structure (DSSP, 8-state):
------THHHHHTTT--HHHHHTS-HHHHHHHHHHHSTTTTS-HHHHHHHHHHHH-S---HHHHHHHHHHHHHHHHHHHHHHHHHHHS--------